Protein AF-A0AA40VVW2-F1 (afdb_monomer_lite)

Sequence (96 aa):
MKQLTEAILKIQDYLNNQLKQTKKSYNNSYYQRSTPRIQPLSEEGLAARLGVSVETIREQRTKLHPPLFVAWCKGKDKSGMGWEFNKNTGLYYPVS

Foldseek 3Di:
DVVVVVVVVVVVVVVVVVVVVPPPPVPCVVPPPPDPQDDWAALVRLCVQLVHDSVVLVVLVVVDDQVVQQQVSLVSHPVSWGWGQDPVVNTTGTDD

pLDDT: mean 82.1, std 19.23, range [40.31, 98.0]

Structure (mmCIF, N/CA/C/O backbone):
data_AF-A0AA40VVW2-F1
#
_entry.id   AF-A0AA40VVW2-F1
#
loop_
_atom_site.group_PDB
_atom_site.id
_atom_site.type_symbol
_atom_site.label_atom_id
_atom_site.label_alt_id
_atom_site.label_comp_id
_atom_site.label_asym_id
_atom_site.label_entity_id
_atom_site.label_seq_id
_atom_site.pdbx_PDB_ins_code
_atom_site.Cartn_x
_atom_site.Cartn_y
_atom_site.Cartn_z
_atom_site.occupancy
_atom_site.B_iso_or_equiv
_atom_site.auth_seq_id
_atom_site.auth_comp_id
_atom_site.auth_asym_id
_atom_site.auth_atom_id
_atom_site.pdbx_PDB_model_num
ATOM 1 N N . MET A 1 1 ? 38.175 -25.670 -48.031 1.00 59.22 1 MET A N 1
ATOM 2 C CA . MET A 1 1 ? 36.828 -25.952 -47.475 1.00 59.22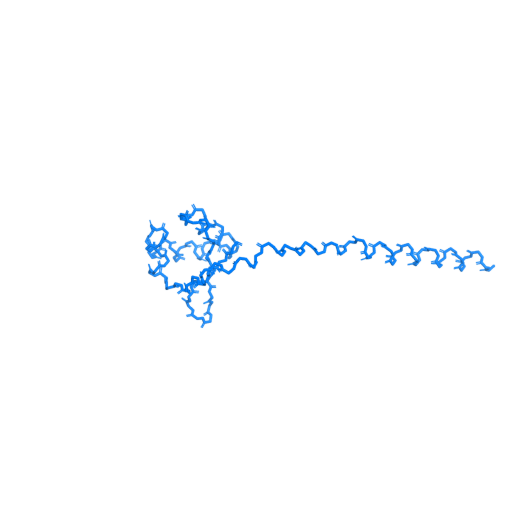 1 MET A CA 1
ATOM 3 C C . MET A 1 1 ? 36.820 -26.155 -45.953 1.00 59.22 1 MET A C 1
ATOM 5 O O . MET A 1 1 ? 35.885 -25.682 -45.333 1.00 59.22 1 MET A O 1
ATOM 9 N N . LYS A 1 2 ? 37.834 -26.782 -45.325 1.00 69.12 2 LYS A N 1
ATOM 10 C CA . LYS A 1 2 ? 37.830 -27.086 -43.870 1.00 69.12 2 LYS A CA 1
ATOM 11 C C . LYS A 1 2 ? 37.941 -25.868 -42.934 1.00 69.12 2 LYS A C 1
ATOM 13 O O . LYS A 1 2 ? 37.281 -25.829 -41.904 1.00 69.12 2 LYS A O 1
ATOM 18 N N . GLN A 1 3 ? 38.702 -24.845 -43.330 1.00 73.31 3 GLN A N 1
ATOM 19 C CA . GLN A 1 3 ? 38.939 -23.657 -42.493 1.00 73.31 3 GLN A CA 1
ATOM 20 C C . GLN A 1 3 ? 37.665 -22.846 -42.207 1.00 73.31 3 GLN A C 1
ATOM 22 O O . GLN A 1 3 ? 37.497 -22.326 -41.108 1.00 73.31 3 GLN A O 1
ATOM 27 N N . LEU A 1 4 ? 36.744 -22.772 -43.175 1.00 78.06 4 LEU A N 1
ATOM 28 C CA . LEU A 1 4 ? 35.477 -22.061 -42.997 1.00 78.06 4 LEU A CA 1
ATOM 29 C C . LEU A 1 4 ? 34.579 -22.777 -41.979 1.00 78.06 4 LEU A C 1
ATOM 31 O O . LEU A 1 4 ? 33.982 -22.140 -41.118 1.00 78.06 4 LEU A O 1
ATOM 35 N N . THR A 1 5 ? 34.529 -24.109 -42.038 1.00 79.88 5 THR A N 1
ATOM 36 C CA . THR A 1 5 ? 33.744 -24.927 -41.107 1.00 79.88 5 THR A CA 1
ATOM 37 C C . THR A 1 5 ? 34.279 -24.828 -39.678 1.00 79.88 5 THR A C 1
ATOM 39 O O . THR A 1 5 ? 33.501 -24.684 -38.740 1.00 79.88 5 THR A O 1
ATOM 42 N N . GLU A 1 6 ? 35.602 -24.832 -39.502 1.00 84.81 6 GLU A N 1
ATOM 43 C CA . GLU A 1 6 ? 36.235 -24.661 -38.187 1.00 84.81 6 GLU A CA 1
ATOM 44 C C . GLU A 1 6 ? 35.968 -23.276 -37.586 1.00 84.81 6 GLU A C 1
ATOM 46 O O . GLU A 1 6 ? 35.713 -23.159 -36.385 1.00 84.81 6 GLU A O 1
ATOM 51 N N . ALA A 1 7 ? 35.982 -22.228 -38.414 1.00 78.06 7 ALA A N 1
ATOM 52 C CA . ALA A 1 7 ? 35.658 -20.875 -37.977 1.00 78.06 7 ALA A CA 1
ATOM 53 C C . ALA A 1 7 ? 34.195 -20.762 -37.516 1.00 78.06 7 ALA A C 1
ATOM 55 O O . ALA A 1 7 ? 33.927 -20.192 -36.459 1.00 78.06 7 ALA A O 1
ATOM 56 N N . ILE A 1 8 ? 33.260 -21.366 -38.256 1.00 84.81 8 ILE A N 1
ATOM 57 C CA . ILE A 1 8 ? 31.832 -21.381 -37.901 1.00 84.81 8 ILE A CA 1
ATOM 58 C C . ILE A 1 8 ? 31.603 -22.121 -36.576 1.00 84.81 8 ILE A C 1
ATOM 60 O O . ILE A 1 8 ? 30.884 -21.619 -35.712 1.00 84.81 8 ILE A O 1
ATOM 64 N N . LEU A 1 9 ? 32.255 -23.270 -36.368 1.00 84.50 9 LEU A N 1
ATOM 65 C CA . LEU A 1 9 ? 32.139 -24.030 -35.117 1.00 84.50 9 LEU A CA 1
ATOM 66 C C . LEU A 1 9 ? 32.644 -23.236 -33.903 1.00 84.50 9 LEU A C 1
ATOM 68 O O . LEU A 1 9 ? 31.992 -23.235 -32.860 1.00 84.50 9 LEU A O 1
ATOM 72 N N . LYS A 1 10 ? 33.758 -22.505 -34.044 1.00 82.38 10 LYS A N 1
ATOM 73 C CA . LYS A 1 10 ? 34.289 -21.640 -32.976 1.00 82.38 10 LYS A CA 1
ATOM 74 C C . LYS A 1 10 ? 33.353 -20.479 -32.635 1.00 82.38 10 LYS A C 1
ATOM 76 O O . LYS A 1 10 ? 33.198 -20.152 -31.461 1.00 82.38 10 LYS A O 1
ATOM 81 N N . ILE A 1 11 ? 32.712 -19.873 -33.638 1.00 84.00 11 ILE A N 1
ATOM 82 C CA . ILE A 1 11 ? 31.738 -18.790 -33.428 1.00 84.00 11 ILE A CA 1
ATOM 83 C C . ILE A 1 11 ? 30.505 -19.318 -32.682 1.00 84.00 11 ILE A C 1
ATOM 85 O O . ILE A 1 11 ? 30.051 -18.687 -31.728 1.00 84.00 11 ILE A O 1
ATOM 89 N N . GLN A 1 12 ? 29.999 -20.495 -33.060 1.00 75.69 12 GLN A N 1
ATOM 90 C CA . GLN A 1 12 ? 28.843 -21.108 -32.402 1.00 75.69 12 GLN A CA 1
ATOM 91 C C . GLN A 1 12 ? 29.125 -21.434 -30.924 1.00 75.69 12 GLN A C 1
ATOM 93 O O . GLN A 1 12 ? 28.278 -21.187 -30.064 1.00 75.69 12 GLN A O 1
ATOM 98 N N . ASP A 1 13 ? 30.318 -21.952 -30.616 1.00 78.75 13 ASP A N 1
ATOM 99 C CA . ASP A 1 13 ? 30.727 -22.263 -29.240 1.00 78.75 13 ASP A CA 1
ATOM 100 C C . ASP A 1 13 ? 30.872 -20.997 -28.381 1.00 78.75 13 ASP A C 1
ATOM 102 O O . ASP A 1 13 ? 30.366 -20.930 -27.258 1.00 78.75 13 ASP A O 1
ATOM 106 N N . TYR A 1 14 ? 31.461 -19.937 -28.942 1.00 78.75 14 TYR A N 1
ATOM 107 C CA . TYR A 1 14 ? 31.567 -18.639 -28.277 1.00 78.75 14 TYR A CA 1
ATOM 108 C C . TYR A 1 14 ? 30.190 -18.050 -27.924 1.00 78.75 14 TYR A C 1
ATOM 110 O O . TYR A 1 14 ? 29.968 -17.639 -26.782 1.00 78.75 14 TYR A O 1
ATOM 118 N N . LEU A 1 15 ? 29.241 -18.063 -28.866 1.00 74.56 15 LEU A N 1
ATOM 119 C CA . LEU A 1 15 ? 27.880 -17.555 -28.648 1.00 74.56 15 LEU A CA 1
ATOM 120 C C . LEU A 1 15 ? 27.112 -18.377 -27.599 1.00 74.56 15 LEU A C 1
ATOM 122 O O . LEU A 1 15 ? 26.434 -17.813 -26.736 1.00 74.56 15 LEU A O 1
ATOM 126 N N . ASN A 1 16 ? 27.261 -19.704 -27.612 1.00 70.31 16 ASN A N 1
ATOM 127 C CA . ASN A 1 16 ? 26.634 -20.586 -26.623 1.00 70.31 16 ASN A CA 1
ATOM 128 C C . ASN A 1 16 ? 27.205 -20.394 -25.208 1.00 70.31 16 ASN A C 1
ATOM 130 O O . ASN A 1 16 ? 26.462 -20.482 -24.226 1.00 70.31 16 ASN A O 1
ATOM 134 N N . ASN A 1 17 ? 28.502 -20.106 -25.085 1.00 65.38 17 ASN A N 1
ATOM 135 C CA . ASN A 1 17 ? 29.144 -19.844 -23.797 1.00 65.38 17 ASN A CA 1
ATOM 136 C C . ASN A 1 17 ? 28.799 -18.450 -23.240 1.00 65.38 17 ASN A C 1
ATOM 138 O O . ASN A 1 17 ? 28.622 -18.309 -22.028 1.00 65.38 17 ASN A O 1
ATOM 142 N N . GL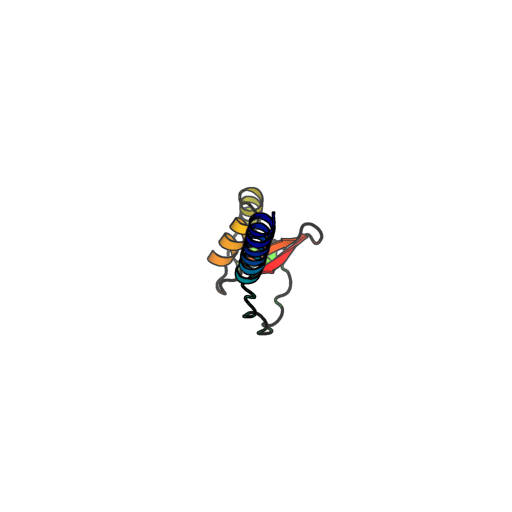N A 1 18 ? 28.586 -17.448 -24.102 1.00 60.25 18 GLN A N 1
ATOM 143 C CA . GLN A 1 18 ? 28.088 -16.124 -23.700 1.00 60.25 18 GLN A CA 1
ATOM 144 C C . GLN A 1 18 ? 26.668 -16.180 -23.110 1.00 60.25 18 GLN A C 1
ATOM 146 O O . GLN A 1 18 ? 26.399 -15.562 -22.078 1.00 60.25 18 GLN A O 1
ATOM 151 N N . LEU A 1 19 ? 25.769 -16.976 -23.700 1.00 55.66 19 LEU A N 1
ATOM 152 C CA . LEU A 1 19 ? 24.391 -17.142 -23.209 1.00 55.66 19 LEU A CA 1
ATOM 153 C C . LEU A 1 19 ? 24.303 -17.864 -21.853 1.00 55.66 19 LEU A C 1
ATOM 155 O O . LEU A 1 19 ? 23.325 -17.689 -21.122 1.00 55.66 19 LEU A O 1
ATOM 159 N N . LYS A 1 20 ? 25.314 -18.662 -21.486 1.00 53.72 20 LYS A N 1
ATOM 160 C CA . LYS A 1 20 ? 25.378 -19.329 -20.174 1.00 53.72 20 LYS A CA 1
ATOM 161 C C . LYS A 1 20 ? 25.871 -18.404 -19.058 1.00 53.72 20 LYS A C 1
ATOM 163 O O . LYS A 1 20 ? 25.471 -18.592 -17.913 1.00 53.72 20 LYS A O 1
ATOM 168 N N . GLN A 1 21 ? 26.685 -17.391 -19.367 1.00 50.91 21 GLN A N 1
ATOM 169 C CA . GLN A 1 21 ? 27.224 -16.466 -18.359 1.00 50.91 21 GLN A CA 1
ATOM 170 C C . GLN A 1 21 ? 26.281 -15.301 -18.009 1.00 50.91 21 GLN A C 1
ATOM 172 O O . GLN A 1 21 ? 26.401 -14.727 -16.927 1.00 50.91 21 GLN A O 1
ATOM 177 N N . THR A 1 22 ? 25.298 -14.984 -18.857 1.00 49.56 22 THR A N 1
ATOM 178 C CA . THR A 1 22 ? 24.331 -13.892 -18.620 1.00 49.56 22 THR A CA 1
ATOM 179 C C . THR A 1 22 ? 23.044 -14.321 -17.916 1.00 49.56 22 THR A C 1
ATOM 181 O O . THR A 1 22 ? 22.178 -13.489 -17.659 1.00 49.56 22 THR A O 1
ATOM 184 N N . LYS A 1 23 ? 22.932 -15.586 -17.489 1.00 48.44 23 LYS A N 1
ATOM 185 C CA . LYS A 1 23 ? 21.907 -16.017 -16.526 1.00 48.44 23 LYS A CA 1
ATOM 186 C C . LYS A 1 23 ? 22.448 -16.031 -15.099 1.00 48.44 23 LYS A C 1
ATOM 188 O O . LYS A 1 23 ? 22.238 -16.984 -14.353 1.00 48.44 23 LYS A O 1
ATOM 193 N N . LYS A 1 24 ? 23.055 -14.925 -14.661 1.00 42.03 24 LYS A N 1
ATOM 194 C CA . LYS A 1 24 ? 22.899 -14.532 -13.257 1.00 42.03 24 LYS A CA 1
ATOM 195 C C . LYS A 1 24 ? 21.454 -14.068 -13.103 1.00 42.03 24 LYS A C 1
ATOM 197 O O . LYS A 1 24 ? 21.163 -12.878 -13.115 1.00 42.03 24 LYS A O 1
ATOM 202 N N . SER A 1 25 ? 20.541 -15.037 -12.992 1.00 44.97 25 SER A N 1
ATOM 203 C CA . SER A 1 25 ? 19.329 -14.795 -12.222 1.00 44.97 25 SER A CA 1
ATOM 204 C C . SER A 1 25 ? 19.836 -14.268 -10.892 1.00 44.97 25 SER A C 1
ATOM 206 O O . SER A 1 25 ? 20.517 -14.994 -10.162 1.00 44.97 25 SER A O 1
ATOM 208 N N . TYR A 1 26 ? 19.590 -12.994 -10.608 1.00 41.56 26 TYR A N 1
ATOM 209 C CA . TYR A 1 26 ? 19.608 -12.512 -9.242 1.00 41.56 26 TYR A CA 1
ATOM 210 C C . TYR A 1 26 ? 18.475 -13.257 -8.533 1.00 41.56 26 TYR A C 1
ATOM 212 O O . TYR A 1 26 ? 17.379 -12.737 -8.346 1.00 41.56 26 TYR A O 1
ATOM 220 N N . ASN A 1 27 ? 18.733 -14.517 -8.180 1.00 45.34 27 ASN A N 1
ATOM 221 C CA . ASN A 1 27 ? 17.987 -15.249 -7.183 1.00 45.34 27 ASN A CA 1
ATOM 222 C C . ASN A 1 27 ? 18.282 -14.524 -5.870 1.00 45.34 27 ASN A C 1
ATOM 224 O O . ASN A 1 27 ? 19.167 -14.912 -5.113 1.00 45.34 27 ASN A O 1
ATOM 228 N N . ASN A 1 28 ? 17.576 -13.417 -5.636 1.00 40.31 28 ASN A N 1
ATOM 229 C CA . ASN A 1 28 ? 17.451 -12.789 -4.332 1.00 40.31 28 ASN A CA 1
ATOM 230 C C . ASN A 1 28 ? 16.657 -13.754 -3.441 1.00 40.31 28 ASN A C 1
ATOM 232 O O . ASN A 1 28 ? 15.494 -13.534 -3.120 1.00 40.31 28 ASN A O 1
ATOM 236 N N . SER A 1 29 ? 17.283 -14.861 -3.041 1.00 41.41 29 SER A N 1
ATOM 237 C CA . SER A 1 29 ? 16.743 -15.813 -2.071 1.00 41.41 29 SER A CA 1
ATOM 238 C C . SER A 1 29 ? 16.910 -15.305 -0.631 1.00 41.41 29 SER A C 1
ATOM 240 O O . SER A 1 29 ? 17.103 -16.094 0.288 1.00 41.41 29 SER A O 1
ATOM 242 N 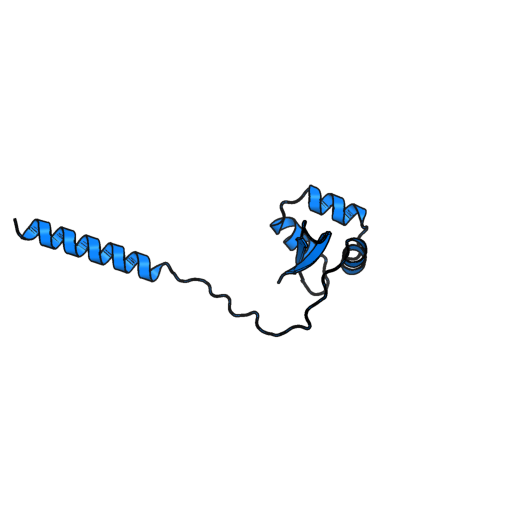N . TYR A 1 30 ? 16.846 -13.985 -0.419 1.00 42.94 30 TYR A N 1
ATOM 243 C CA . TYR A 1 30 ? 16.933 -13.351 0.901 1.00 42.94 30 TYR A CA 1
ATOM 244 C C . TYR A 1 30 ? 15.578 -13.247 1.622 1.00 42.94 30 TYR A C 1
ATOM 246 O O . TYR A 1 30 ? 15.502 -12.675 2.707 1.00 42.94 30 TYR A O 1
ATOM 254 N N . TYR A 1 31 ? 14.509 -13.844 1.084 1.00 45.53 31 TYR A N 1
ATOM 255 C CA . TYR A 1 31 ? 13.168 -13.769 1.672 1.00 45.53 31 TYR A CA 1
ATOM 256 C C . TYR A 1 31 ? 12.553 -15.146 1.924 1.00 45.53 31 TYR A C 1
ATOM 258 O O . TYR A 1 31 ? 11.511 -15.499 1.386 1.00 45.53 31 TYR A O 1
ATOM 266 N N . GLN A 1 32 ? 13.180 -15.923 2.803 1.00 43.09 32 GLN A N 1
ATOM 267 C CA . GLN A 1 32 ? 12.462 -16.934 3.585 1.00 43.09 32 GLN A CA 1
ATOM 268 C C . GLN A 1 32 ? 12.774 -16.793 5.078 1.00 43.09 32 GLN A C 1
ATOM 270 O O . GLN A 1 32 ? 12.856 -17.768 5.815 1.00 43.09 32 GLN A O 1
ATOM 275 N N . ARG A 1 33 ? 12.888 -15.554 5.576 1.00 42.16 33 ARG A N 1
ATOM 276 C CA . ARG A 1 33 ? 12.455 -15.315 6.952 1.00 42.16 33 ARG A CA 1
ATOM 277 C C . ARG A 1 33 ? 10.937 -15.306 6.864 1.00 42.16 33 ARG A C 1
ATOM 279 O O . ARG A 1 33 ? 10.374 -14.388 6.278 1.00 42.16 33 ARG A O 1
ATOM 286 N N . SER A 1 34 ? 10.293 -16.353 7.367 1.00 47.16 34 SER A N 1
ATOM 287 C CA . SER A 1 34 ? 8.854 -16.380 7.611 1.00 47.16 34 SER A CA 1
ATOM 288 C C . SER A 1 34 ? 8.532 -15.297 8.640 1.00 47.16 34 SER A C 1
ATOM 290 O O . SER A 1 34 ? 8.364 -15.560 9.828 1.00 47.16 34 SER A O 1
ATOM 292 N N . THR A 1 35 ? 8.530 -14.042 8.198 1.00 50.94 35 THR A N 1
ATOM 293 C CA . THR A 1 35 ? 7.825 -12.979 8.889 1.00 50.94 35 THR A CA 1
ATOM 294 C C . THR A 1 35 ? 6.378 -13.453 9.008 1.00 50.94 35 THR A C 1
ATOM 296 O O . THR A 1 35 ? 5.867 -14.062 8.059 1.00 50.94 35 THR A O 1
ATOM 299 N N . PRO A 1 36 ? 5.725 -13.268 10.169 1.00 57.62 36 PRO A N 1
ATOM 300 C CA . PRO A 1 36 ? 4.304 -13.559 10.302 1.00 57.62 36 PRO A CA 1
ATOM 301 C C . PRO A 1 36 ? 3.600 -12.978 9.080 1.00 57.62 36 PRO A C 1
ATOM 303 O O . PRO A 1 36 ? 3.784 -11.793 8.795 1.00 57.62 36 PRO A O 1
ATOM 306 N N . ARG A 1 37 ? 2.916 -13.825 8.296 1.00 70.69 37 ARG A N 1
ATOM 307 C CA . ARG A 1 37 ? 2.262 -13.390 7.058 1.00 70.69 37 ARG A CA 1
ATOM 308 C C . ARG A 1 37 ? 1.273 -12.303 7.442 1.00 70.69 37 ARG A C 1
ATOM 310 O O . ARG A 1 37 ? 0.218 -12.597 7.998 1.00 70.69 37 ARG A O 1
ATOM 317 N N . ILE A 1 38 ? 1.656 -11.051 7.205 1.00 85.44 38 ILE A N 1
ATOM 318 C CA . ILE A 1 38 ? 0.773 -9.921 7.429 1.00 85.44 38 ILE A CA 1
ATOM 319 C C . ILE A 1 38 ? -0.435 -10.163 6.532 1.00 85.44 38 ILE A C 1
ATOM 321 O O . ILE A 1 38 ? -0.296 -10.452 5.341 1.00 85.44 38 ILE A O 1
ATOM 325 N N . GLN A 1 39 ? -1.614 -10.142 7.144 1.00 91.50 39 GLN A N 1
ATOM 326 C CA . GLN A 1 39 ? -2.845 -10.371 6.412 1.00 91.50 39 GLN A CA 1
ATOM 327 C C . GLN A 1 39 ? -3.050 -9.237 5.400 1.00 91.50 39 GLN A C 1
ATOM 329 O O . GLN A 1 39 ? -2.680 -8.094 5.691 1.00 91.50 39 GLN A O 1
ATOM 334 N N . PRO A 1 40 ? -3.627 -9.531 4.223 1.00 95.00 40 PRO A N 1
ATOM 335 C CA . PRO A 1 40 ? -4.011 -8.491 3.286 1.00 95.00 40 PRO A CA 1
ATOM 336 C C . PRO A 1 40 ? -4.951 -7.493 3.965 1.00 95.00 40 PRO A C 1
ATOM 338 O O . PRO A 1 40 ? -5.813 -7.885 4.753 1.00 95.00 40 PRO A O 1
ATOM 341 N N . LEU A 1 41 ? -4.778 -6.209 3.671 1.00 96.00 41 LEU A N 1
ATOM 342 C CA . LEU A 1 41 ? -5.561 -5.143 4.287 1.00 96.00 41 LEU A CA 1
ATOM 343 C C . LEU A 1 41 ? -6.660 -4.658 3.346 1.00 96.00 41 LEU A C 1
ATOM 345 O O . LEU A 1 41 ? -6.479 -4.628 2.126 1.00 96.00 41 LEU A O 1
ATOM 349 N N . SER A 1 42 ? -7.783 -4.236 3.927 1.00 97.25 42 SER A N 1
ATOM 350 C CA . SER A 1 42 ? -8.749 -3.400 3.216 1.00 97.25 42 SER A CA 1
ATOM 351 C C . SER A 1 42 ? -8.159 -2.011 2.965 1.00 97.25 42 SER A C 1
ATOM 353 O O . SER A 1 42 ? -7.100 -1.657 3.492 1.00 97.25 42 SER A O 1
ATOM 355 N N . GLU A 1 43 ? -8.850 -1.205 2.169 1.00 96.75 43 GLU A N 1
ATOM 356 C CA . GLU A 1 43 ? -8.433 0.168 1.891 1.00 96.75 43 GLU A CA 1
ATOM 357 C C . GLU A 1 43 ? -8.369 1.019 3.170 1.00 96.75 43 GLU A C 1
ATOM 359 O O . GLU A 1 43 ? -7.401 1.747 3.388 1.00 96.75 43 GLU A O 1
ATOM 364 N N . GLU A 1 44 ? -9.340 0.850 4.069 1.00 97.50 44 GLU A N 1
ATOM 365 C CA . GLU A 1 44 ? -9.397 1.496 5.384 1.00 97.50 44 GLU A CA 1
ATOM 366 C C . GLU A 1 44 ? -8.269 1.012 6.297 1.00 97.50 44 GLU A C 1
ATOM 368 O O . GLU A 1 44 ? -7.613 1.814 6.962 1.00 97.50 44 GLU A O 1
ATOM 373 N N . GLY A 1 45 ? -8.007 -0.300 6.300 1.00 97.12 45 GLY A N 1
ATOM 374 C CA . GLY A 1 45 ? -6.924 -0.891 7.082 1.00 97.12 45 GLY A CA 1
ATOM 375 C C . GLY A 1 45 ? -5.552 -0.397 6.627 1.00 97.12 45 GLY A C 1
ATOM 376 O O . GLY A 1 45 ? -4.697 -0.074 7.456 1.00 97.12 45 GLY A O 1
ATOM 377 N N . LEU A 1 46 ? -5.346 -0.283 5.312 1.00 97.25 46 LEU A N 1
ATOM 378 C CA . LEU A 1 46 ? -4.117 0.268 4.755 1.00 97.25 46 LEU A CA 1
ATOM 379 C C . LEU A 1 46 ? -3.981 1.760 5.078 1.00 97.25 46 LEU A C 1
ATOM 381 O O . LEU A 1 46 ? -2.911 2.189 5.504 1.00 97.25 46 LEU A O 1
ATOM 385 N N . ALA A 1 47 ? -5.053 2.539 4.929 1.00 97.94 47 ALA A N 1
ATOM 386 C CA . ALA A 1 47 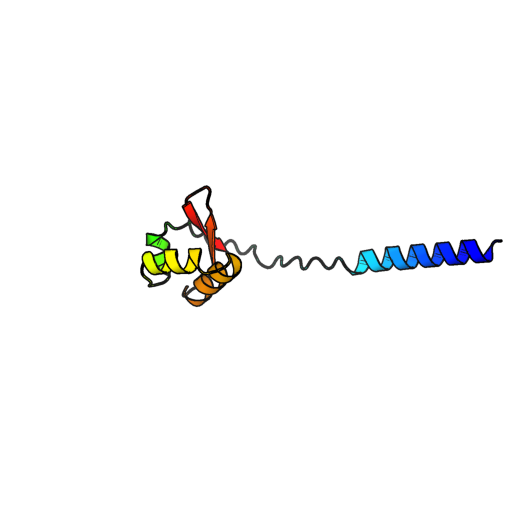? -5.070 3.962 5.258 1.00 97.94 47 ALA A CA 1
ATOM 387 C C . ALA A 1 47 ? -4.678 4.206 6.726 1.00 97.94 47 ALA A C 1
ATOM 389 O O . ALA A 1 47 ? -3.764 4.988 7.002 1.00 97.94 47 ALA A O 1
ATOM 390 N N . ALA A 1 48 ? -5.279 3.456 7.657 1.00 97.50 48 ALA A N 1
ATOM 391 C CA . ALA A 1 48 ? -4.944 3.509 9.078 1.00 97.50 48 ALA A CA 1
ATOM 392 C C . ALA A 1 48 ? -3.475 3.144 9.342 1.00 97.50 48 ALA A C 1
ATOM 394 O O . ALA A 1 48 ? -2.793 3.821 10.112 1.00 97.50 48 ALA A O 1
ATOM 395 N N . ARG A 1 49 ? -2.957 2.107 8.670 1.00 95.88 49 ARG A N 1
ATOM 396 C CA . ARG A 1 49 ? -1.561 1.675 8.811 1.00 95.88 49 ARG A CA 1
ATOM 397 C C . ARG A 1 49 ? -0.560 2.713 8.300 1.00 95.88 49 ARG A C 1
ATOM 399 O O . ARG A 1 49 ? 0.460 2.940 8.949 1.00 95.88 49 ARG A O 1
ATOM 406 N N . LEU A 1 50 ? -0.842 3.328 7.153 1.00 96.69 50 LEU A N 1
ATOM 407 C CA . LEU A 1 50 ? 0.012 4.349 6.539 1.00 96.69 50 LEU A CA 1
ATOM 408 C C . LEU A 1 50 ? -0.186 5.745 7.157 1.00 96.69 50 LEU A C 1
ATOM 410 O O . LEU A 1 50 ? 0.573 6.660 6.836 1.00 96.69 50 LEU A O 1
ATOM 414 N N . GLY A 1 51 ? -1.183 5.919 8.032 1.00 96.88 51 GLY A N 1
ATOM 415 C CA . GLY A 1 51 ? -1.506 7.200 8.662 1.00 96.88 51 GLY A CA 1
ATOM 416 C C . GLY A 1 51 ? -2.022 8.245 7.669 1.00 96.88 51 GLY A C 1
ATOM 417 O O . GLY A 1 51 ? -1.663 9.415 7.771 1.00 96.88 51 GLY A O 1
ATOM 418 N N . VAL A 1 52 ? -2.812 7.825 6.678 1.00 97.38 52 VAL A N 1
ATOM 419 C CA . VAL A 1 52 ? -3.387 8.689 5.629 1.00 97.38 52 VAL A CA 1
ATOM 420 C C . VAL A 1 52 ? -4.899 8.482 5.519 1.00 97.38 52 VAL A C 1
ATOM 422 O O . VAL A 1 52 ? -5.443 7.553 6.112 1.00 97.38 52 VAL A O 1
ATOM 425 N N . SER A 1 53 ? -5.594 9.327 4.751 1.00 98.00 53 SER A N 1
ATOM 426 C CA . SER A 1 53 ? -7.012 9.108 4.443 1.00 98.00 53 SER A CA 1
ATOM 427 C C . SER A 1 53 ? -7.201 8.022 3.378 1.00 98.00 53 SER A C 1
ATOM 429 O O . SER A 1 53 ? -6.337 7.798 2.527 1.00 98.00 53 SER A O 1
ATOM 431 N N . VAL A 1 54 ? -8.371 7.378 3.385 1.00 97.44 54 VAL A N 1
ATOM 432 C CA . VAL A 1 54 ? -8.799 6.427 2.340 1.00 97.44 54 VAL A CA 1
ATOM 433 C C . VAL A 1 54 ? -8.793 7.085 0.956 1.00 97.44 54 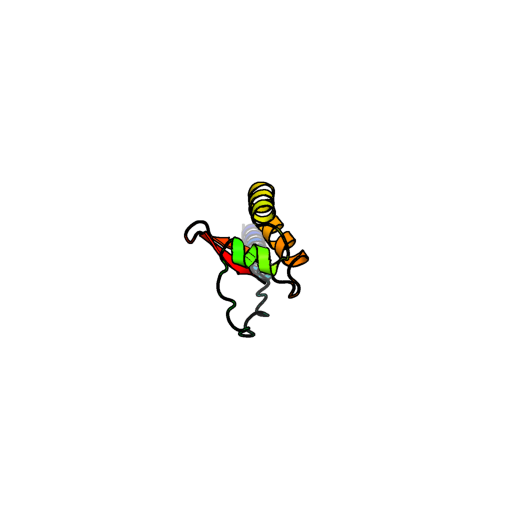VAL A C 1
ATOM 435 O O . VAL A 1 54 ? -8.362 6.483 -0.024 1.00 97.44 54 VAL A O 1
ATOM 438 N N . GLU A 1 55 ? -9.198 8.351 0.872 1.00 97.62 55 GLU A N 1
ATOM 439 C CA . GLU A 1 55 ? -9.166 9.140 -0.367 1.00 97.62 55 GLU A CA 1
ATOM 440 C C . GLU A 1 55 ? -7.743 9.272 -0.910 1.00 97.62 55 GLU A C 1
ATOM 442 O O . GLU A 1 55 ? -7.515 9.036 -2.094 1.00 97.62 55 GLU A O 1
ATOM 447 N N . THR A 1 56 ? -6.761 9.518 -0.035 1.00 97.69 56 THR A N 1
ATOM 448 C CA . THR A 1 56 ? -5.347 9.588 -0.432 1.00 97.69 56 THR A CA 1
ATOM 449 C C . THR A 1 56 ? -4.889 8.267 -1.051 1.00 97.69 56 THR A C 1
ATOM 451 O O . THR A 1 56 ? -4.187 8.266 -2.061 1.00 97.69 56 THR A O 1
ATOM 454 N N . ILE A 1 57 ? -5.301 7.126 -0.485 1.00 97.44 57 ILE A N 1
ATOM 455 C CA . ILE A 1 57 ? -4.991 5.805 -1.049 1.00 97.44 57 ILE A CA 1
ATOM 456 C C . ILE A 1 57 ? -5.576 5.673 -2.465 1.00 97.44 57 ILE A C 1
ATOM 458 O O . ILE A 1 57 ? -4.862 5.256 -3.381 1.00 97.44 57 ILE A O 1
ATOM 462 N N . ARG A 1 58 ? -6.845 6.055 -2.669 1.00 96.44 58 ARG A N 1
ATOM 463 C CA . ARG A 1 58 ? -7.528 6.004 -3.979 1.00 96.44 58 ARG A CA 1
ATOM 464 C C . ARG A 1 58 ? -6.858 6.887 -5.015 1.00 96.44 58 ARG A C 1
ATOM 466 O O . ARG A 1 58 ? -6.603 6.438 -6.137 1.00 96.44 58 ARG A O 1
ATOM 473 N N . GLU A 1 59 ? -6.558 8.122 -4.634 1.00 97.44 59 GLU A N 1
ATOM 474 C CA . GLU A 1 59 ? -5.888 9.094 -5.488 1.00 97.44 59 GLU A CA 1
ATOM 475 C C . GLU A 1 59 ? -4.516 8.583 -5.915 1.00 97.44 59 GLU A C 1
ATOM 477 O O . GLU A 1 59 ? -4.234 8.523 -7.110 1.00 97.44 59 GLU A O 1
ATOM 482 N N . GLN A 1 60 ? -3.679 8.140 -4.970 1.00 97.56 60 GLN A N 1
ATOM 483 C CA . GLN A 1 60 ? -2.339 7.648 -5.296 1.00 97.56 60 GLN A CA 1
ATOM 484 C C . GLN A 1 60 ? -2.384 6.361 -6.117 1.00 97.56 60 GLN A C 1
ATOM 486 O O . GLN A 1 60 ? -1.602 6.218 -7.054 1.00 97.56 60 GLN A O 1
ATOM 491 N N . ARG A 1 61 ? -3.324 5.452 -5.834 1.00 95.88 61 ARG A N 1
ATOM 492 C CA . ARG A 1 61 ? -3.513 4.223 -6.620 1.00 95.88 61 ARG A CA 1
ATOM 493 C C . ARG A 1 61 ? -3.906 4.511 -8.070 1.00 95.88 61 ARG A C 1
ATOM 495 O O . ARG A 1 61 ? -3.542 3.744 -8.955 1.00 95.88 61 ARG A O 1
ATOM 502 N N . THR A 1 62 ? -4.647 5.590 -8.308 1.00 95.88 62 THR A N 1
ATOM 503 C CA . THR A 1 62 ? -5.080 5.995 -9.656 1.00 95.88 62 THR A CA 1
ATOM 504 C C . THR A 1 62 ? -4.009 6.822 -10.369 1.00 95.88 62 THR A C 1
ATOM 506 O O . THR A 1 62 ? -3.829 6.700 -11.577 1.00 95.88 62 THR A O 1
ATOM 509 N N . LYS A 1 63 ? -3.279 7.656 -9.620 1.00 97.12 63 LYS A N 1
ATOM 510 C CA . LYS A 1 63 ? -2.248 8.565 -10.134 1.00 97.12 63 LYS A CA 1
ATOM 511 C C . LYS A 1 63 ? -0.935 7.857 -10.468 1.00 97.12 63 LYS A C 1
ATOM 513 O O . LYS A 1 63 ? -0.255 8.255 -11.411 1.00 97.12 63 LYS A O 1
ATOM 518 N N . LEU A 1 64 ? -0.538 6.866 -9.672 1.00 95.44 64 LEU A N 1
ATOM 519 C CA . LEU A 1 64 ? 0.757 6.197 -9.786 1.00 95.44 64 LEU A CA 1
ATOM 520 C C . LEU A 1 64 ? 0.636 4.868 -10.533 1.00 95.44 64 LEU A C 1
ATOM 522 O O . LEU A 1 64 ? -0.310 4.107 -10.347 1.00 95.44 64 LEU A O 1
ATOM 526 N N . HIS A 1 65 ? 1.658 4.540 -11.324 1.00 94.50 65 HIS A N 1
ATOM 527 C CA . HIS A 1 65 ? 1.818 3.186 -11.854 1.00 94.50 65 HIS A CA 1
ATOM 528 C C . HIS A 1 65 ? 2.049 2.194 -10.687 1.00 94.50 65 HIS A C 1
ATOM 530 O O . HIS A 1 65 ? 2.714 2.576 -9.717 1.00 94.50 65 HIS A O 1
ATOM 536 N N . PRO A 1 66 ? 1.573 0.931 -10.742 1.00 93.31 66 PRO A N 1
ATOM 537 C CA . PRO A 1 66 ? 1.560 0.034 -9.579 1.00 93.31 66 PRO A CA 1
ATOM 538 C C . PRO A 1 66 ? 2.888 -0.105 -8.802 1.00 93.31 66 PRO A C 1
ATOM 540 O O . PRO A 1 66 ? 2.856 0.007 -7.579 1.00 93.31 66 PRO A O 1
ATOM 543 N N . PRO A 1 67 ? 4.074 -0.229 -9.434 1.00 94.25 67 PRO A N 1
ATOM 544 C CA . PRO A 1 67 ? 5.350 -0.275 -8.712 1.00 94.25 67 PRO A CA 1
ATOM 545 C C . PRO A 1 67 ? 5.685 1.026 -7.965 1.00 94.25 67 PRO A C 1
ATOM 547 O O . PRO A 1 67 ? 6.284 0.990 -6.893 1.00 94.25 67 PRO A O 1
ATOM 550 N N . LEU A 1 68 ? 5.286 2.183 -8.505 1.00 96.06 68 LEU A N 1
ATOM 551 C CA . LEU A 1 68 ? 5.474 3.475 -7.838 1.00 96.06 68 LEU A CA 1
ATOM 552 C C . LEU A 1 68 ? 4.515 3.631 -6.658 1.00 96.06 68 LEU A C 1
ATOM 554 O O . LEU A 1 68 ? 4.907 4.177 -5.630 1.00 96.06 68 LEU A O 1
ATOM 558 N N . PHE A 1 69 ? 3.290 3.112 -6.776 1.00 97.06 69 PHE A N 1
ATOM 559 C CA . PHE A 1 69 ? 2.357 3.044 -5.653 1.00 97.06 69 PHE A CA 1
ATOM 560 C C . PHE A 1 69 ? 2.921 2.180 -4.517 1.00 97.06 69 PHE A C 1
ATOM 562 O O . PHE A 1 69 ? 2.950 2.615 -3.369 1.00 97.06 69 PHE A O 1
ATOM 569 N N . VAL A 1 70 ? 3.468 1.004 -4.842 1.00 96.50 70 VAL A N 1
ATOM 570 C CA . VAL A 1 70 ? 4.136 0.127 -3.870 1.00 96.50 70 VAL A CA 1
ATOM 571 C C . VAL A 1 70 ? 5.289 0.851 -3.166 1.00 96.50 70 VAL A C 1
ATOM 573 O O . VAL A 1 70 ? 5.381 0.805 -1.938 1.00 96.50 70 VAL A O 1
ATOM 576 N N . ALA A 1 71 ? 6.148 1.549 -3.916 1.00 95.75 71 ALA A N 1
ATOM 577 C CA . ALA A 1 71 ? 7.258 2.321 -3.356 1.00 95.75 71 ALA A CA 1
ATOM 578 C C . ALA A 1 71 ? 6.778 3.482 -2.468 1.00 95.75 71 ALA A C 1
ATOM 580 O O . ALA A 1 71 ? 7.356 3.742 -1.413 1.00 95.75 71 ALA A O 1
ATOM 581 N N . TRP A 1 72 ? 5.692 4.153 -2.858 1.00 97.44 72 TRP A N 1
ATOM 582 C CA . TRP A 1 72 ? 5.060 5.193 -2.052 1.00 97.44 72 TRP A CA 1
ATOM 583 C C . TRP A 1 72 ? 4.519 4.636 -0.728 1.00 97.44 72 TRP A C 1
ATOM 585 O O . TRP A 1 72 ? 4.804 5.199 0.330 1.00 97.44 72 TRP A O 1
ATOM 595 N N . CYS A 1 73 ? 3.827 3.491 -0.760 1.00 96.88 73 CYS A N 1
ATOM 596 C CA . CYS A 1 73 ? 3.395 2.790 0.450 1.00 96.88 73 CYS A CA 1
ATOM 597 C C . CYS A 1 73 ? 4.591 2.431 1.339 1.00 96.88 73 CYS A C 1
ATOM 599 O O . CYS A 1 73 ? 4.556 2.695 2.539 1.00 96.88 73 CYS A O 1
ATOM 601 N N . LYS A 1 74 ? 5.678 1.924 0.744 1.00 95.50 74 LYS A N 1
ATOM 602 C CA . LYS A 1 74 ? 6.921 1.575 1.446 1.00 95.50 74 LYS A CA 1
ATOM 603 C C . LYS A 1 74 ? 7.547 2.759 2.183 1.00 95.50 74 LYS A C 1
ATOM 605 O O . LYS A 1 74 ? 8.052 2.585 3.285 1.00 95.50 74 LYS A O 1
ATOM 610 N N . GLY A 1 75 ? 7.495 3.957 1.597 1.00 95.38 75 GLY A N 1
ATOM 611 C CA . GLY A 1 75 ? 7.991 5.187 2.224 1.00 95.38 75 GLY A CA 1
ATOM 612 C C . GLY A 1 75 ? 7.102 5.730 3.350 1.00 95.38 75 GLY A C 1
ATOM 613 O O . GLY A 1 75 ? 7.569 6.526 4.162 1.00 95.38 75 GLY A O 1
ATOM 614 N N . LYS A 1 76 ? 5.828 5.323 3.410 1.00 95.44 76 LYS A N 1
ATOM 615 C CA . LYS A 1 76 ? 4.870 5.722 4.457 1.00 95.44 76 LYS A CA 1
ATOM 616 C C . LYS A 1 76 ? 4.779 4.712 5.595 1.00 95.44 76 LYS A C 1
ATOM 618 O O . LYS A 1 76 ? 4.548 5.087 6.742 1.00 95.44 76 LYS A O 1
ATOM 623 N N . ASP A 1 77 ? 4.933 3.436 5.279 1.00 94.88 77 ASP A N 1
ATOM 624 C CA . ASP A 1 77 ? 4.829 2.352 6.237 1.00 94.88 77 ASP A CA 1
ATOM 625 C C . ASP A 1 77 ? 6.031 2.354 7.197 1.00 94.88 77 ASP A C 1
ATOM 627 O O . ASP A 1 77 ? 7.183 2.270 6.776 1.00 94.88 77 ASP A O 1
ATOM 631 N N . LYS A 1 78 ? 5.776 2.405 8.511 1.00 91.12 78 LYS A N 1
ATOM 632 C CA . LYS A 1 78 ? 6.842 2.440 9.534 1.00 91.12 78 LYS A CA 1
ATOM 633 C C . LYS A 1 78 ? 7.743 1.201 9.524 1.00 91.12 78 LYS A C 1
ATOM 635 O O . LYS A 1 78 ? 8.872 1.274 9.998 1.00 91.12 78 LYS A O 1
ATOM 640 N N . SER A 1 79 ? 7.250 0.070 9.017 1.00 90.06 79 SER A N 1
ATOM 641 C CA . SER A 1 79 ? 8.037 -1.156 8.853 1.00 90.06 79 SER A CA 1
ATOM 642 C C . SER A 1 79 ? 8.768 -1.230 7.509 1.00 90.06 79 SER A C 1
ATOM 644 O O . SER A 1 79 ? 9.451 -2.219 7.250 1.00 90.06 79 SER A O 1
ATOM 646 N N . GLY A 1 80 ? 8.649 -0.203 6.660 1.00 91.25 80 GLY A N 1
ATOM 647 C CA . GLY A 1 80 ? 9.246 -0.179 5.329 1.00 91.25 80 GLY A CA 1
ATOM 648 C C . GLY A 1 80 ? 8.641 -1.234 4.407 1.00 91.25 80 GLY A C 1
ATOM 649 O O . GLY A 1 80 ? 9.361 -1.811 3.592 1.00 91.25 80 GLY A O 1
ATOM 650 N N . MET A 1 81 ? 7.348 -1.531 4.559 1.00 92.12 81 MET A N 1
ATOM 651 C CA . 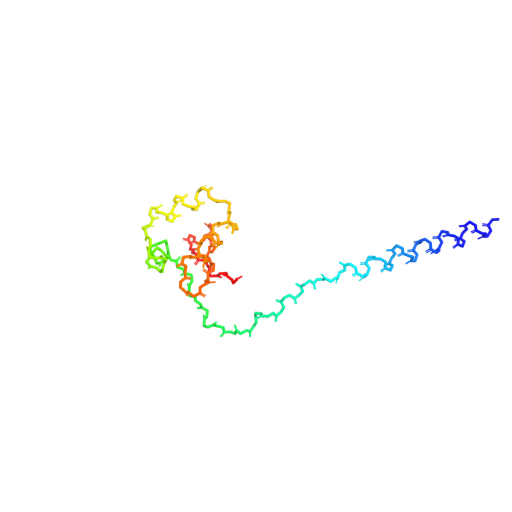MET A 1 81 ? 6.639 -2.530 3.760 1.00 92.12 81 MET A CA 1
ATOM 652 C C . MET A 1 81 ? 5.879 -1.888 2.600 1.00 92.12 81 MET A C 1
ATOM 654 O O . MET A 1 81 ? 5.122 -0.936 2.791 1.00 92.12 81 MET A O 1
ATOM 658 N N . GLY A 1 82 ? 6.064 -2.427 1.395 1.00 94.56 82 GLY A N 1
ATOM 659 C CA . GLY A 1 82 ? 5.249 -2.068 0.243 1.00 94.56 82 GLY A CA 1
ATOM 660 C C . GLY A 1 82 ? 3.888 -2.760 0.290 1.00 94.56 82 GLY A C 1
ATOM 661 O O . GLY A 1 82 ? 3.728 -3.809 0.914 1.00 94.56 82 GLY A O 1
ATOM 662 N N . TRP A 1 83 ? 2.905 -2.178 -0.393 1.00 96.19 83 TRP A N 1
ATOM 663 C CA . TRP A 1 83 ? 1.545 -2.709 -0.453 1.00 96.19 83 TRP A CA 1
ATOM 664 C C . TRP A 1 83 ? 1.031 -2.678 -1.888 1.00 96.19 83 TRP A C 1
ATOM 666 O O . TRP A 1 83 ? 0.982 -1.619 -2.512 1.00 96.19 83 TRP A O 1
ATOM 676 N N . GLU A 1 84 ? 0.659 -3.840 -2.416 1.00 96.06 84 GLU A N 1
ATOM 677 C CA . GLU A 1 84 ? 0.173 -3.999 -3.785 1.00 96.06 84 GLU A CA 1
ATOM 678 C C . GLU A 1 84 ? -1.332 -4.266 -3.802 1.00 96.06 84 GLU A C 1
ATOM 680 O O . GLU A 1 84 ? -1.834 -5.125 -3.079 1.00 96.06 84 GLU A O 1
ATOM 685 N N . PHE A 1 85 ? -2.063 -3.539 -4.647 1.00 96.19 85 PHE A N 1
ATOM 686 C CA . PHE A 1 85 ? -3.502 -3.723 -4.798 1.00 96.19 85 PHE A CA 1
ATOM 687 C C . PHE A 1 85 ? -3.822 -4.900 -5.721 1.00 96.19 85 PHE A C 1
ATOM 689 O O . PHE A 1 85 ? -3.496 -4.876 -6.910 1.00 96.19 85 PHE A O 1
ATOM 696 N N . ASN A 1 86 ? -4.546 -5.892 -5.208 1.00 94.62 86 ASN A N 1
ATOM 697 C CA . ASN A 1 86 ? -5.060 -6.993 -6.009 1.00 94.62 86 ASN A CA 1
ATOM 698 C C . ASN A 1 86 ? -6.494 -6.693 -6.468 1.00 94.62 86 ASN A C 1
ATOM 700 O O . ASN A 1 86 ? -7.431 -6.693 -5.672 1.00 94.62 86 ASN A O 1
ATOM 704 N N . LYS A 1 87 ? -6.679 -6.487 -7.777 1.00 92.81 87 LYS A N 1
ATOM 705 C CA . LYS A 1 87 ? -7.990 -6.173 -8.374 1.00 92.81 87 LYS A CA 1
ATOM 706 C C . LYS A 1 87 ? -9.033 -7.282 -8.200 1.00 92.81 87 LYS A C 1
ATOM 708 O O . LYS A 1 87 ? -10.217 -6.973 -8.176 1.00 92.81 87 LYS A O 1
ATOM 713 N N . ASN A 1 88 ? -8.610 -8.540 -8.078 1.00 94.81 88 ASN A N 1
ATOM 714 C CA . ASN A 1 88 ? -9.527 -9.678 -7.981 1.00 94.81 88 ASN A CA 1
ATOM 715 C C . ASN A 1 88 ? -10.135 -9.801 -6.583 1.00 94.81 88 ASN A C 1
ATOM 717 O O . ASN A 1 88 ? -11.264 -10.259 -6.447 1.00 94.81 88 ASN A O 1
ATOM 721 N N . THR A 1 89 ? -9.389 -9.410 -5.548 1.00 93.06 89 THR A N 1
ATOM 722 C CA . THR A 1 89 ? -9.849 -9.505 -4.154 1.00 93.06 89 THR A CA 1
ATOM 723 C C . THR A 1 89 ? -10.237 -8.155 -3.562 1.00 93.06 89 THR A C 1
ATOM 725 O O . THR A 1 89 ? -10.909 -8.118 -2.538 1.00 93.06 89 THR A O 1
ATOM 728 N N . GLY A 1 90 ? -9.818 -7.048 -4.181 1.00 94.69 90 GLY A N 1
ATOM 729 C CA . GLY A 1 90 ? -10.015 -5.700 -3.651 1.00 94.69 90 GLY A CA 1
ATOM 730 C C . GLY A 1 90 ? -9.157 -5.393 -2.420 1.00 94.69 90 GLY A C 1
ATOM 731 O O . GLY A 1 90 ? -9.404 -4.397 -1.747 1.00 94.69 90 GLY A O 1
ATOM 732 N N . LEU A 1 91 ? -8.164 -6.235 -2.116 1.00 96.69 91 LEU A N 1
ATOM 733 C CA . LEU A 1 91 ? -7.306 -6.109 -0.938 1.00 96.69 91 LEU A CA 1
ATOM 734 C C . LEU A 1 91 ? -5.878 -5.720 -1.314 1.00 96.69 91 LEU A C 1
ATOM 736 O O . LEU A 1 91 ? -5.405 -5.962 -2.428 1.00 96.69 91 LEU A O 1
ATOM 740 N N . TYR A 1 92 ? -5.177 -5.157 -0.337 1.00 96.44 92 TYR A N 1
ATOM 741 C CA . TYR A 1 92 ? -3.775 -4.789 -0.432 1.00 96.44 92 TYR A CA 1
ATOM 742 C C . TYR A 1 92 ? -2.904 -5.874 0.188 1.00 96.44 92 TYR A C 1
ATOM 744 O O . TYR A 1 92 ? -3.031 -6.175 1.375 1.00 96.44 92 TYR A O 1
ATOM 752 N N . TYR A 1 93 ? -2.010 -6.452 -0.606 1.00 95.25 93 TYR A N 1
ATOM 753 C CA . TYR A 1 93 ? -1.096 -7.504 -0.179 1.00 95.25 93 TYR A CA 1
ATOM 754 C C . TYR A 1 93 ? 0.269 -6.909 0.162 1.00 95.25 93 TYR A C 1
ATOM 756 O O . TYR A 1 93 ? 0.750 -6.033 -0.561 1.00 95.25 93 TYR A O 1
ATOM 764 N N . PRO A 1 94 ? 0.911 -7.377 1.242 1.00 94.25 94 PRO A N 1
ATOM 765 C CA . PRO A 1 94 ? 2.247 -6.927 1.592 1.00 94.25 94 PRO A CA 1
ATOM 766 C C . PRO A 1 94 ? 3.273 -7.422 0.567 1.00 94.25 94 PRO A C 1
ATOM 768 O O . PRO A 1 94 ? 3.283 -8.600 0.205 1.00 94.25 94 PRO A O 1
ATOM 771 N N . VAL A 1 95 ? 4.170 -6.533 0.151 1.00 90.75 95 VAL A N 1
ATOM 772 C CA . VAL A 1 95 ? 5.299 -6.823 -0.744 1.00 90.75 95 VAL A CA 1
ATOM 773 C C . VAL A 1 95 ? 6.591 -6.244 -0.150 1.00 90.75 95 VAL A C 1
ATOM 775 O O . VAL A 1 95 ? 6.590 -5.143 0.408 1.00 90.75 95 VAL A O 1
ATOM 778 N N . SER A 1 96 ? 7.687 -7.012 -0.196 1.00 72.12 96 SER A N 1
ATOM 779 C CA . SER A 1 96 ? 8.993 -6.632 0.376 1.00 72.12 96 SER A CA 1
ATOM 780 C C . SER A 1 96 ? 9.832 -5.794 -0.578 1.00 72.12 96 SER A C 1
ATOM 782 O O . SER A 1 96 ? 9.972 -6.240 -1.736 1.00 72.12 96 SER A O 1
#

Radius of gyration: 23.41 Å; chains: 1; bounding box: 49×37×58 Å

Secondary structure (DSSP, 8-state):
-HHHHHHHHHHHHHHHHHHHHS----------S----PPPBPHHHHHHHHTS-HHHHHHHHHHS-HHHHHHHHHHHSTT--EEEEETTTTEEEEE-

Organism: NCBI:txid2593771